Protein AF-A0A3C0WRP6-F1 (afdb_monomer_lite)

Radius of gyration: 16.26 Å; chains: 1; bounding box: 29×46×39 Å

pLDDT: mean 80.98, std 18.29, range [40.69, 96.75]

Foldseek 3Di:
DDDDPPVPPDQDAKDWDKDWDQDPVVRAIKIWIWIAHSVRDIDTDIGRDVVVVVVVVVVVCVVVVPPPPD

Sequence (70 aa):
METDVIRVSTRVVETEQYERFYSPLIHQKLIYYNFRTPDGKLFTCISRTLANARARRDAWLKQNGGRKED

Secondary structure (DSSP, 8-state):
------------SSEEEEEEEEETTTTEEEEEEEEE-TTS-EEEEEESSHHHHHHHHHHHHHHHSS----

Structure (mmCIF, N/CA/C/O backbone):
data_AF-A0A3C0WRP6-F1
#
_entry.id   AF-A0A3C0WRP6-F1
#
loop_
_atom_site.group_PDB
_atom_site.id
_atom_site.type_symbol
_atom_site.label_atom_id
_atom_site.label_alt_id
_atom_site.label_comp_id
_atom_site.label_asym_id
_atom_site.label_entity_id
_atom_site.label_seq_id
_atom_site.pdbx_PDB_ins_code
_atom_site.Cartn_x
_atom_site.Cartn_y
_atom_site.Cartn_z
_atom_site.occupancy
_atom_site.B_iso_or_equiv
_atom_site.auth_seq_id
_atom_site.auth_comp_id
_atom_site.auth_asym_id
_atom_site.auth_atom_id
_atom_site.pdbx_PDB_model_num
ATOM 1 N N . MET A 1 1 ? 10.855 37.820 9.925 1.00 55.31 1 MET A N 1
ATOM 2 C CA . MET A 1 1 ? 9.844 37.243 10.830 1.00 55.31 1 MET A CA 1
ATOM 3 C C . MET A 1 1 ? 8.601 37.039 9.996 1.00 55.31 1 MET A C 1
ATOM 5 O O . MET A 1 1 ? 7.893 38.003 9.799 1.00 55.31 1 MET A O 1
ATOM 9 N N . GLU A 1 2 ? 8.442 35.867 9.388 1.00 49.28 2 GLU A N 1
ATOM 10 C CA . GLU A 1 2 ? 7.239 35.422 8.659 1.00 49.28 2 GLU A CA 1
ATOM 11 C C . GLU A 1 2 ? 7.637 34.076 8.022 1.00 49.28 2 GLU A C 1
ATOM 13 O O . GLU A 1 2 ? 8.683 34.014 7.388 1.00 49.28 2 GLU A O 1
ATOM 18 N N . THR A 1 3 ? 6.962 32.942 8.150 1.00 43.72 3 THR A N 1
ATOM 19 C CA . THR A 1 3 ? 5.680 32.596 8.759 1.00 43.72 3 THR A CA 1
ATOM 20 C C . THR A 1 3 ? 5.799 31.186 9.326 1.00 43.72 3 THR A C 1
ATOM 22 O O . THR A 1 3 ? 6.263 30.260 8.657 1.00 43.72 3 THR A O 1
ATOM 25 N N . ASP A 1 4 ? 5.312 31.021 10.548 1.00 52.25 4 ASP A N 1
ATOM 26 C CA . ASP A 1 4 ? 4.777 29.771 11.051 1.00 52.25 4 ASP A CA 1
ATOM 27 C C . ASP A 1 4 ? 3.754 29.201 10.064 1.00 52.25 4 ASP A C 1
ATOM 29 O O . ASP A 1 4 ? 2.655 29.727 9.895 1.00 52.25 4 ASP A O 1
ATOM 33 N N . VAL A 1 5 ? 4.086 28.069 9.453 1.00 51.28 5 VAL A N 1
ATOM 34 C CA . VAL A 1 5 ? 3.070 27.111 9.024 1.00 51.28 5 VAL A CA 1
ATOM 35 C C . VAL A 1 5 ? 3.293 25.863 9.856 1.00 51.28 5 VAL A C 1
ATOM 37 O O . VAL A 1 5 ? 3.860 24.867 9.404 1.00 51.28 5 VAL A O 1
ATOM 40 N N . ILE A 1 6 ? 2.848 25.923 11.113 1.00 56.94 6 ILE A N 1
ATOM 41 C CA . ILE A 1 6 ? 2.545 24.711 11.868 1.00 56.94 6 ILE A CA 1
ATOM 42 C C . ILE A 1 6 ? 1.467 24.002 11.056 1.00 56.94 6 ILE A C 1
ATOM 44 O O . ILE A 1 6 ? 0.292 24.364 11.072 1.00 56.94 6 ILE A O 1
ATOM 48 N N . ARG A 1 7 ? 1.891 23.008 10.277 1.00 52.19 7 ARG A N 1
ATOM 49 C CA . ARG A 1 7 ? 1.023 22.148 9.481 1.00 52.19 7 ARG A CA 1
ATOM 50 C C . ARG A 1 7 ? 0.266 21.218 10.430 1.00 52.19 7 ARG A C 1
ATOM 52 O O . ARG A 1 7 ? 0.502 20.014 10.460 1.00 52.19 7 ARG A O 1
ATOM 59 N N . VAL A 1 8 ? -0.647 21.776 11.221 1.00 65.38 8 VAL A N 1
ATOM 60 C CA . VAL A 1 8 ? -1.635 21.005 11.971 1.00 65.38 8 VAL A CA 1
ATOM 61 C C . VAL A 1 8 ? -2.725 20.600 10.984 1.00 65.38 8 VAL A C 1
ATOM 63 O O . VAL A 1 8 ? -3.765 21.228 10.821 1.00 65.38 8 VAL A O 1
ATOM 66 N N . SER A 1 9 ? -2.429 19.557 10.212 1.00 49.84 9 SER A N 1
ATOM 67 C CA . SER A 1 9 ? -3.421 18.944 9.341 1.00 49.84 9 SER A CA 1
ATOM 68 C C . SER A 1 9 ? -4.391 18.169 10.228 1.00 49.84 9 SER A C 1
ATOM 70 O O . SER A 1 9 ? -4.077 17.071 10.683 1.00 49.84 9 SER A O 1
ATOM 72 N N . THR A 1 10 ? -5.519 18.812 10.527 1.00 53.72 10 THR A N 1
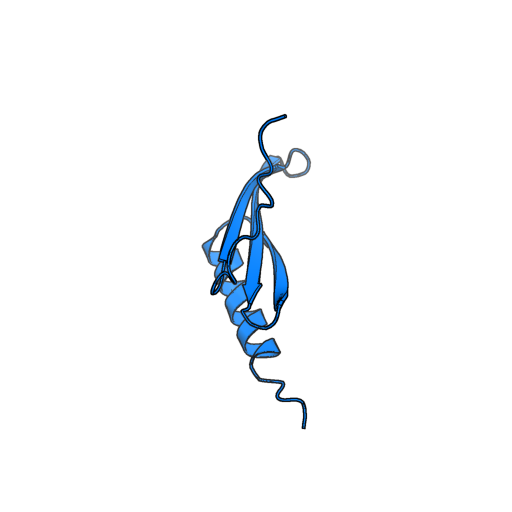ATOM 73 C CA . THR A 1 10 ? -6.851 18.244 10.791 1.00 53.72 10 THR A CA 1
ATOM 74 C C . THR A 1 10 ? -6.925 16.714 10.701 1.00 53.72 10 THR A C 1
ATOM 76 O O . THR A 1 10 ? -6.518 16.139 9.697 1.00 53.72 10 THR A O 1
ATOM 79 N N . ARG A 1 11 ? -7.467 16.053 11.743 1.00 54.88 11 ARG A N 1
ATOM 80 C CA . ARG A 1 11 ? -7.720 14.595 11.812 1.00 54.88 11 ARG A CA 1
ATOM 81 C C . ARG A 1 11 ? -8.275 14.079 10.481 1.00 54.88 11 ARG A C 1
ATOM 83 O O . ARG A 1 11 ? -9.459 14.251 10.200 1.00 54.88 11 ARG A O 1
ATOM 90 N N . VAL A 1 12 ? -7.415 13.485 9.654 1.00 51.88 12 VAL A N 1
ATOM 91 C CA . VAL A 1 12 ? -7.827 13.049 8.323 1.00 51.88 12 VAL A CA 1
ATOM 92 C C . VAL A 1 12 ? -8.466 11.676 8.442 1.00 51.88 12 VAL A C 1
ATOM 94 O O . VAL A 1 12 ? -7.802 10.680 8.729 1.00 51.88 12 VAL A O 1
ATOM 97 N N . VAL A 1 13 ? -9.778 11.677 8.235 1.00 63.44 13 VAL A N 1
ATOM 98 C CA . VAL A 1 13 ? -10.615 10.527 7.902 1.00 63.44 13 VAL A CA 1
ATOM 99 C C . VAL A 1 13 ? -9.909 9.719 6.804 1.00 63.44 13 VAL A C 1
ATOM 101 O O . VAL A 1 13 ? -9.564 10.277 5.770 1.00 63.44 13 VAL A O 1
ATOM 104 N N . GLU A 1 14 ? -9.610 8.450 7.084 1.00 63.28 14 GLU A N 1
ATOM 105 C CA . GLU A 1 14 ? -9.093 7.417 6.165 1.00 63.28 14 GLU A CA 1
ATOM 106 C C . GLU A 1 14 ? -8.305 7.911 4.939 1.00 63.28 14 GLU A C 1
ATOM 108 O O . GLU A 1 14 ? -8.835 8.076 3.841 1.00 63.28 14 GLU A O 1
ATOM 113 N N . THR A 1 15 ? -6.994 8.100 5.103 1.00 80.06 15 THR A N 1
ATOM 114 C CA . THR A 1 15 ? -6.123 8.525 3.997 1.00 80.06 15 THR A CA 1
ATOM 115 C C . THR A 1 15 ? -5.465 7.336 3.312 1.00 80.06 15 THR A C 1
ATOM 117 O O . THR A 1 15 ? -4.492 6.766 3.808 1.00 80.06 15 THR A O 1
ATOM 120 N N . GLU A 1 16 ? -5.987 6.980 2.136 1.00 88.25 16 GLU A N 1
ATOM 121 C CA . GLU A 1 16 ? -5.280 6.157 1.152 1.00 88.25 16 GLU A CA 1
ATOM 122 C C . GLU A 1 16 ? -4.190 7.010 0.483 1.00 88.25 16 GLU A C 1
ATOM 124 O O . GLU A 1 16 ? -4.481 7.994 -0.196 1.00 88.25 16 GLU A O 1
ATOM 129 N N . GLN A 1 17 ? -2.924 6.639 0.678 1.00 92.88 17 GLN A N 1
ATOM 130 C CA . GLN A 1 17 ? -1.770 7.279 0.047 1.00 92.88 17 GLN A CA 1
ATOM 131 C C . GLN A 1 17 ? -0.935 6.227 -0.671 1.00 92.88 17 GLN A C 1
ATOM 133 O O . GLN A 1 17 ? -0.704 5.141 -0.146 1.00 92.88 17 GLN A O 1
ATOM 138 N N . TYR A 1 18 ? -0.440 6.537 -1.863 1.00 95.19 18 TYR A N 1
ATOM 139 C CA . TYR A 1 18 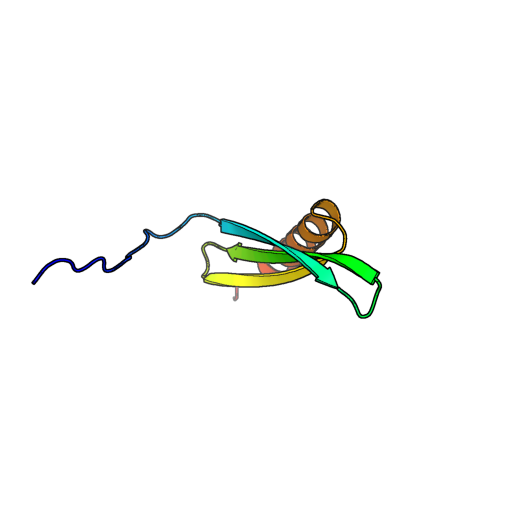? 0.438 5.620 -2.572 1.00 95.19 18 TYR A CA 1
ATOM 140 C C . TYR A 1 18 ? 1.416 6.354 -3.481 1.00 95.19 18 TYR A C 1
ATOM 142 O O . TYR A 1 18 ? 1.125 7.429 -4.002 1.00 95.19 18 TYR A O 1
ATOM 150 N N . GLU A 1 19 ? 2.559 5.724 -3.710 1.00 95.06 19 GLU A N 1
ATOM 151 C CA . GLU A 1 19 ? 3.618 6.208 -4.582 1.00 95.06 19 GLU A CA 1
ATOM 152 C C . GLU A 1 19 ? 4.011 5.111 -5.569 1.00 95.06 1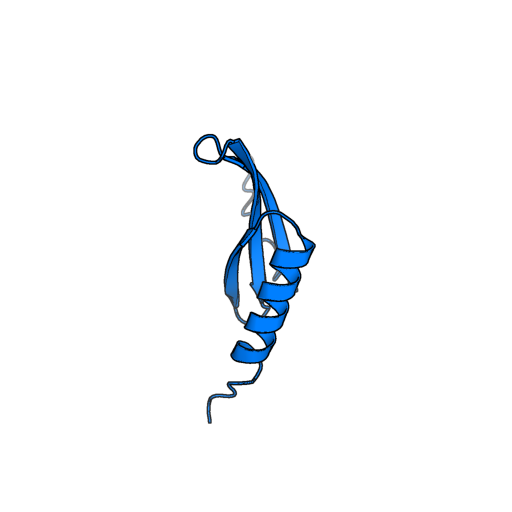9 GLU A C 1
ATOM 154 O O . GLU A 1 19 ? 4.077 3.933 -5.217 1.00 95.06 19 GLU A O 1
ATOM 159 N N . ARG A 1 20 ? 4.255 5.486 -6.827 1.00 95.56 20 ARG A N 1
ATOM 160 C CA . ARG A 1 20 ? 4.744 4.562 -7.853 1.00 95.56 20 ARG A CA 1
ATOM 161 C C . ARG A 1 20 ? 6.244 4.730 -7.985 1.00 95.56 20 ARG A C 1
ATOM 163 O O . ARG A 1 20 ? 6.704 5.832 -8.254 1.00 95.56 20 ARG A O 1
ATOM 170 N N . PHE A 1 21 ? 6.980 3.634 -7.887 1.00 94.94 21 PHE A N 1
ATOM 171 C CA . PHE A 1 21 ? 8.424 3.634 -8.074 1.00 94.94 21 PHE A CA 1
ATOM 172 C C . PHE A 1 21 ? 8.834 2.522 -9.033 1.00 94.94 21 PHE A C 1
ATOM 174 O O . PHE A 1 21 ? 8.140 1.518 -9.194 1.00 94.94 21 PHE A O 1
ATOM 181 N N . TYR A 1 22 ? 9.963 2.707 -9.705 1.00 96.75 22 TYR A N 1
ATOM 182 C CA . TYR A 1 22 ? 10.574 1.654 -10.502 1.00 96.75 22 TYR A CA 1
ATOM 183 C C . TYR A 1 22 ? 11.589 0.907 -9.640 1.00 96.75 22 TYR A C 1
ATOM 185 O O . TYR A 1 22 ? 12.472 1.525 -9.051 1.00 96.75 22 TYR A O 1
ATOM 193 N N . SER A 1 23 ? 11.459 -0.414 -9.549 1.00 95.31 23 SER A N 1
ATOM 194 C CA . SER A 1 23 ? 12.429 -1.254 -8.858 1.00 95.31 23 SER A CA 1
ATOM 195 C C . SER A 1 23 ? 13.452 -1.784 -9.865 1.00 95.31 23 SER A C 1
ATOM 197 O O . SER A 1 23 ? 13.077 -2.597 -10.716 1.00 95.31 23 SER A O 1
ATOM 199 N N . PRO A 1 24 ? 14.731 -1.372 -9.777 1.00 95.44 24 PRO A N 1
ATOM 200 C CA . PRO A 1 24 ? 15.772 -1.876 -10.668 1.00 95.44 24 PRO A CA 1
ATOM 201 C C . PRO A 1 24 ? 16.081 -3.356 -10.410 1.00 95.44 24 PRO A C 1
ATOM 203 O O . PRO A 1 24 ? 16.386 -4.079 -11.346 1.00 95.44 24 PRO A O 1
ATOM 206 N N . LEU A 1 25 ? 15.917 -3.839 -9.172 1.00 93.75 25 LEU A N 1
ATOM 207 C CA . LEU A 1 25 ? 16.203 -5.233 -8.804 1.00 93.75 25 LEU A CA 1
ATOM 208 C C . LEU A 1 25 ? 15.311 -6.240 -9.539 1.00 93.75 25 LEU A C 1
ATOM 210 O O . LEU A 1 25 ? 15.758 -7.328 -9.886 1.00 93.75 25 LEU A O 1
ATOM 214 N N . ILE A 1 26 ? 14.049 -5.876 -9.779 1.00 94.00 26 ILE A N 1
ATOM 215 C CA . ILE A 1 26 ? 13.077 -6.733 -10.474 1.00 94.00 26 ILE A CA 1
ATOM 216 C C . ILE A 1 26 ? 12.654 -6.172 -11.839 1.00 94.00 26 ILE A C 1
ATOM 218 O O . ILE A 1 26 ? 11.743 -6.715 -12.459 1.00 94.00 26 ILE A O 1
ATOM 222 N N . HIS A 1 27 ? 13.280 -5.077 -12.283 1.00 95.75 27 HIS A N 1
ATOM 223 C CA . HIS A 1 27 ? 12.999 -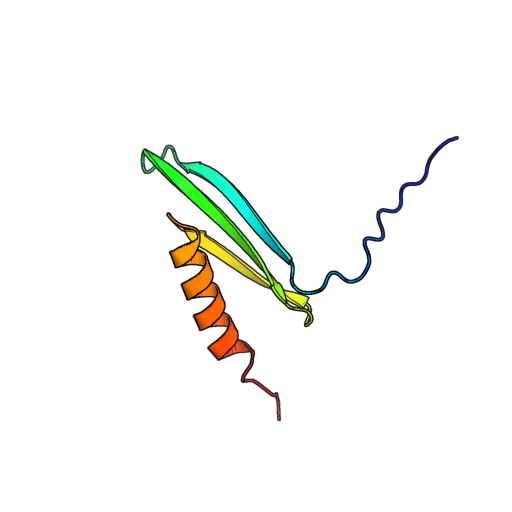4.356 -13.528 1.00 95.75 27 HIS A CA 1
ATOM 224 C C . HIS A 1 27 ? 11.509 -4.040 -13.768 1.00 95.75 27 HIS A C 1
ATOM 226 O O . HIS A 1 27 ? 10.985 -4.207 -14.870 1.00 95.75 27 HIS A O 1
ATOM 232 N N . GLN A 1 28 ? 10.785 -3.611 -12.728 1.00 95.19 28 GLN A N 1
ATOM 233 C CA . GLN A 1 28 ? 9.332 -3.400 -12.797 1.00 95.19 28 GLN A CA 1
ATOM 234 C C . GLN A 1 28 ? 8.858 -2.182 -12.007 1.00 95.19 28 GLN A C 1
ATOM 236 O O . GLN A 1 28 ? 9.445 -1.801 -10.996 1.00 95.19 28 GLN A O 1
ATOM 241 N N . LYS A 1 29 ? 7.736 -1.599 -12.451 1.00 95.31 29 LYS A N 1
ATOM 242 C CA . LYS A 1 29 ? 7.015 -0.562 -11.704 1.00 95.31 29 LYS A CA 1
ATOM 243 C C . LYS A 1 29 ? 6.220 -1.202 -10.570 1.00 95.31 29 LYS A C 1
ATOM 245 O O . LYS A 1 29 ? 5.436 -2.124 -10.791 1.00 95.31 29 LYS A O 1
ATOM 250 N N . LEU A 1 30 ? 6.417 -0.681 -9.372 1.00 96.38 30 LEU A N 1
ATOM 251 C CA . LEU A 1 30 ? 5.747 -1.081 -8.148 1.00 96.38 30 LEU A CA 1
ATOM 252 C C . LEU A 1 30 ? 5.042 0.117 -7.524 1.00 96.38 30 LEU A C 1
ATOM 254 O O . LEU A 1 30 ? 5.268 1.272 -7.884 1.00 96.38 30 LEU A O 1
ATOM 258 N N . ILE A 1 31 ? 4.166 -0.186 -6.580 1.00 96.38 31 ILE A N 1
ATOM 259 C CA . ILE A 1 31 ? 3.423 0.779 -5.792 1.00 96.38 31 ILE A CA 1
ATOM 260 C C . ILE A 1 31 ? 3.778 0.553 -4.332 1.00 96.38 31 ILE A C 1
ATOM 262 O O . ILE A 1 31 ? 3.565 -0.543 -3.814 1.00 96.38 31 ILE A O 1
ATOM 266 N N . TYR A 1 32 ? 4.288 1.592 -3.683 1.00 96.19 32 TYR A N 1
ATOM 267 C CA . TYR A 1 32 ? 4.332 1.690 -2.234 1.00 96.19 32 TYR A CA 1
ATOM 268 C C . TYR A 1 32 ? 2.999 2.262 -1.759 1.00 96.19 32 TYR A C 1
ATOM 270 O O . TYR A 1 32 ? 2.618 3.362 -2.148 1.00 96.19 32 TYR A O 1
ATOM 278 N N . TYR A 1 33 ? 2.254 1.491 -0.981 1.00 96.12 33 TYR A N 1
ATOM 279 C CA . TYR A 1 33 ? 0.894 1.804 -0.566 1.00 96.12 33 TYR A CA 1
ATOM 280 C C . TYR A 1 33 ? 0.833 1.964 0.949 1.00 96.12 33 TYR A C 1
ATOM 282 O O . TYR A 1 33 ? 1.289 1.081 1.672 1.00 96.12 33 TYR A O 1
ATOM 290 N N . ASN A 1 34 ? 0.216 3.049 1.412 1.00 94.25 34 ASN A N 1
ATOM 291 C CA . ASN A 1 34 ? -0.005 3.381 2.812 1.00 94.25 34 ASN A CA 1
ATOM 292 C C . ASN A 1 34 ? -1.488 3.663 3.050 1.00 94.25 34 ASN A C 1
ATOM 294 O O . ASN A 1 34 ? -2.130 4.408 2.312 1.00 94.25 34 ASN A O 1
ATOM 298 N N . PHE A 1 35 ? -2.028 3.102 4.121 1.00 91.81 35 PHE A N 1
ATOM 299 C CA . PHE A 1 35 ? -3.399 3.332 4.536 1.00 91.81 35 PHE A CA 1
ATOM 300 C C . PHE A 1 35 ? -3.451 3.577 6.039 1.00 91.81 35 PHE A C 1
ATOM 302 O O . PHE A 1 35 ? -2.980 2.754 6.826 1.00 91.81 35 PHE A O 1
ATOM 309 N N . ARG A 1 36 ? -4.007 4.725 6.431 1.00 89.25 36 ARG A N 1
ATOM 310 C CA . ARG A 1 36 ? -4.198 5.102 7.834 1.00 89.25 36 ARG A CA 1
ATOM 311 C C . ARG A 1 36 ? -5.660 4.954 8.214 1.00 89.25 36 ARG A C 1
ATOM 313 O O . ARG A 1 36 ? -6.520 5.598 7.620 1.00 89.25 36 ARG A O 1
ATOM 320 N N . THR A 1 37 ? -5.913 4.126 9.218 1.00 85.56 37 THR A N 1
ATOM 321 C CA . THR A 1 37 ? -7.236 4.019 9.846 1.00 85.56 37 THR A CA 1
ATOM 322 C C . THR A 1 37 ? -7.510 5.220 10.759 1.00 85.56 37 THR A C 1
ATOM 324 O O . THR A 1 37 ? -6.558 5.836 11.249 1.00 85.56 37 THR A O 1
ATOM 327 N N . PRO A 1 38 ? -8.786 5.522 11.065 1.00 82.94 38 PRO A N 1
ATOM 328 C CA . PRO A 1 38 ? -9.148 6.550 12.047 1.00 82.94 38 PRO A CA 1
ATOM 329 C C . PRO A 1 38 ? -8.617 6.243 13.453 1.00 82.94 38 PRO A C 1
ATOM 331 O O . PRO A 1 38 ? -8.352 7.153 14.230 1.00 82.94 38 PRO A O 1
ATOM 334 N N . ASP A 1 39 ? -8.419 4.956 13.743 1.00 81.94 39 ASP A N 1
ATOM 335 C CA . ASP A 1 39 ? -7.892 4.419 15.000 1.00 81.94 39 ASP A CA 1
ATOM 336 C C . ASP A 1 39 ? -6.372 4.639 15.157 1.00 81.94 39 ASP A C 1
ATOM 338 O O . ASP A 1 39 ? -5.761 4.225 16.135 1.00 81.94 39 ASP A O 1
ATOM 342 N N . GLY A 1 40 ? -5.720 5.252 14.162 1.00 82.19 40 GLY A N 1
ATOM 343 C CA . GLY A 1 40 ? -4.278 5.503 14.164 1.00 82.19 40 GLY A CA 1
ATOM 344 C C . GLY A 1 40 ? -3.425 4.318 13.699 1.00 82.19 40 GLY A C 1
ATOM 345 O O . GLY A 1 40 ? -2.210 4.458 13.565 1.00 82.19 40 GLY A O 1
ATOM 346 N N . LYS A 1 41 ? -4.027 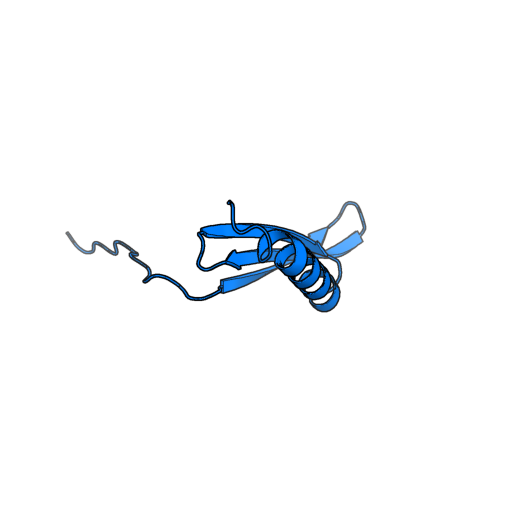3.166 13.373 1.00 87.38 41 LYS A N 1
ATOM 347 C CA . LYS A 1 41 ? -3.304 2.025 12.789 1.00 87.38 41 LYS A CA 1
ATOM 348 C C . LYS A 1 41 ? -2.875 2.340 11.356 1.00 87.38 41 LYS A C 1
ATOM 350 O O . LYS A 1 41 ? -3.671 2.847 10.558 1.00 87.38 41 LYS A O 1
ATOM 355 N N . LEU A 1 42 ? -1.632 1.988 11.035 1.00 89.81 42 LEU A N 1
ATOM 356 C CA . LEU A 1 42 ? -1.022 2.150 9.719 1.00 89.81 42 LEU A CA 1
ATOM 357 C C . LEU A 1 42 ? -0.847 0.780 9.057 1.00 89.81 42 LEU A C 1
ATOM 359 O O . LEU A 1 42 ? -0.210 -0.111 9.613 1.00 89.81 42 LEU A O 1
ATOM 363 N N . PHE A 1 43 ? -1.370 0.643 7.845 1.00 90.81 43 PHE A N 1
ATOM 364 C CA . PHE A 1 43 ? -1.106 -0.483 6.962 1.00 90.81 43 PHE A CA 1
ATOM 365 C C . PHE A 1 43 ? -0.206 -0.023 5.818 1.00 90.81 43 PHE A C 1
ATOM 367 O O 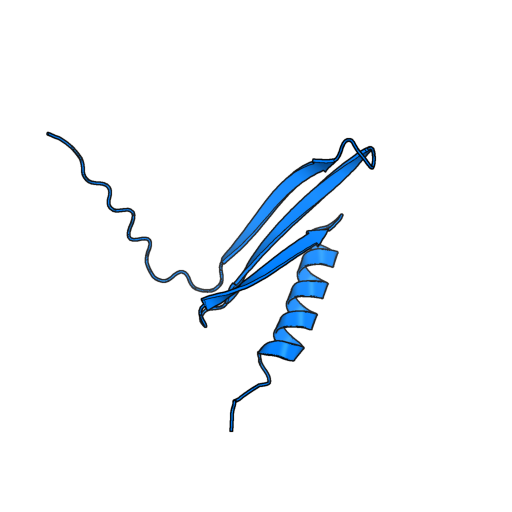. PHE A 1 43 ? -0.553 0.919 5.104 1.00 90.81 43 PHE A O 1
ATOM 374 N N . THR A 1 44 ? 0.930 -0.692 5.626 1.00 94.19 44 THR A N 1
ATOM 375 C CA . THR A 1 44 ? 1.836 -0.434 4.502 1.00 94.19 44 THR A CA 1
ATOM 376 C C . THR A 1 44 ? 2.056 -1.707 3.692 1.00 94.19 44 THR A C 1
ATOM 378 O O . THR A 1 44 ? 2.147 -2.809 4.237 1.00 94.19 44 THR A O 1
ATOM 381 N N . CYS A 1 45 ? 2.110 -1.591 2.364 1.00 95.00 45 CYS A N 1
ATOM 382 C CA . CYS A 1 45 ? 2.472 -2.717 1.511 1.00 95.00 45 CYS A CA 1
ATOM 383 C C . CYS A 1 45 ? 3.086 -2.273 0.182 1.00 95.00 45 CYS A C 1
ATOM 385 O O . CYS A 1 45 ? 2.791 -1.197 -0.331 1.00 95.00 45 CYS A O 1
ATOM 387 N N . ILE A 1 46 ? 3.914 -3.139 -0.404 1.00 95.25 46 ILE A N 1
ATOM 388 C CA . ILE A 1 46 ? 4.375 -2.995 -1.786 1.00 95.25 46 ILE A CA 1
ATOM 389 C C . ILE A 1 46 ? 3.548 -3.927 -2.667 1.00 95.25 46 ILE A C 1
ATOM 391 O O . ILE A 1 46 ? 3.346 -5.101 -2.332 1.00 95.25 46 ILE A O 1
ATOM 395 N N . SER A 1 47 ? 3.048 -3.417 -3.789 1.00 94.69 47 SER A N 1
ATOM 396 C CA . SER A 1 47 ? 2.292 -4.220 -4.745 1.00 94.69 47 SER A CA 1
ATOM 397 C C . SER A 1 47 ? 2.518 -3.785 -6.186 1.00 94.69 47 SER A C 1
ATOM 399 O O . SER A 1 47 ? 2.946 -2.669 -6.455 1.00 94.69 47 SER A O 1
ATOM 401 N N . ARG A 1 48 ? 2.223 -4.677 -7.135 1.00 94.00 48 ARG A N 1
ATOM 402 C CA . ARG A 1 48 ? 2.343 -4.385 -8.575 1.00 94.00 48 ARG A CA 1
ATOM 403 C C . ARG A 1 48 ? 1.172 -3.540 -9.084 1.00 94.00 48 ARG A C 1
ATOM 405 O O . ARG A 1 48 ? 1.318 -2.800 -10.049 1.00 94.00 48 ARG A O 1
ATOM 412 N N . THR A 1 49 ? 0.012 -3.637 -8.432 1.00 93.69 49 THR A N 1
ATOM 413 C CA . THR A 1 49 ? -1.215 -2.920 -8.802 1.00 93.69 49 THR A CA 1
ATOM 414 C C . THR A 1 49 ? -1.917 -2.367 -7.565 1.00 93.69 49 THR A C 1
ATOM 416 O O . THR A 1 49 ? -1.811 -2.925 -6.471 1.00 93.69 49 THR A O 1
ATOM 419 N N . LEU A 1 50 ? -2.678 -1.280 -7.741 1.00 93.44 50 LEU A N 1
ATOM 420 C CA . LEU A 1 50 ? -3.505 -0.723 -6.665 1.00 93.44 50 LEU A CA 1
ATOM 421 C C . LEU A 1 50 ? -4.614 -1.689 -6.246 1.00 93.44 50 LEU A C 1
ATOM 423 O O . LEU A 1 50 ? -4.933 -1.763 -5.067 1.00 93.44 50 LEU A O 1
ATOM 427 N N . ALA A 1 51 ? -5.162 -2.463 -7.186 1.00 94.75 51 ALA A N 1
ATOM 428 C CA . ALA A 1 51 ? -6.177 -3.470 -6.889 1.00 94.75 51 ALA A CA 1
ATOM 429 C C . ALA A 1 51 ? -5.661 -4.517 -5.887 1.00 94.75 51 ALA A C 1
ATOM 431 O O . ALA A 1 51 ? -6.324 -4.787 -4.889 1.00 94.75 51 ALA A O 1
ATOM 432 N N . ASN A 1 52 ? -4.441 -5.028 -6.087 1.00 94.88 52 ASN A N 1
ATOM 433 C CA . ASN A 1 52 ? -3.835 -5.974 -5.149 1.00 94.88 52 ASN A CA 1
ATOM 434 C C . ASN A 1 52 ? -3.536 -5.324 -3.793 1.00 94.88 52 ASN A C 1
ATOM 436 O O . ASN A 1 52 ? -3.729 -5.954 -2.756 1.00 94.88 52 ASN A O 1
ATOM 440 N N . ALA A 1 53 ? -3.082 -4.067 -3.781 1.00 94.50 53 ALA A N 1
ATOM 441 C CA . ALA A 1 53 ? -2.859 -3.334 -2.536 1.00 94.50 53 ALA A CA 1
ATOM 442 C C . ALA A 1 53 ? -4.166 -3.139 -1.744 1.00 94.50 53 ALA A C 1
ATOM 444 O O . ALA A 1 53 ? -4.193 -3.390 -0.540 1.00 94.50 53 ALA A O 1
ATOM 445 N N . ARG A 1 54 ? -5.265 -2.784 -2.425 1.00 94.31 54 ARG A N 1
ATOM 446 C CA . ARG A 1 54 ? -6.601 -2.636 -1.825 1.00 94.31 54 ARG A CA 1
ATOM 447 C C . ARG A 1 54 ? -7.151 -3.961 -1.309 1.00 94.31 54 ARG A C 1
ATOM 449 O O . ARG A 1 54 ? -7.563 -4.013 -0.161 1.00 94.31 54 ARG A O 1
ATOM 456 N N . ALA A 1 55 ? -7.035 -5.048 -2.070 1.00 95.38 55 ALA A N 1
ATOM 457 C CA . ALA A 1 55 ? -7.438 -6.374 -1.599 1.00 95.38 55 ALA A CA 1
ATOM 458 C C . ALA A 1 55 ? -6.693 -6.787 -0.313 1.00 95.38 55 ALA A C 1
ATOM 460 O O . ALA A 1 55 ? -7.290 -7.335 0.613 1.00 95.38 55 ALA A O 1
ATOM 461 N N . ARG A 1 56 ? -5.390 -6.475 -0.217 1.00 94.12 56 ARG A N 1
ATOM 462 C CA . ARG A 1 56 ? -4.599 -6.714 1.002 1.00 94.12 56 ARG A CA 1
ATOM 463 C C . ARG A 1 56 ? -5.019 -5.800 2.153 1.00 94.12 56 ARG A C 1
ATOM 465 O O . ARG A 1 56 ? -5.084 -6.280 3.281 1.00 94.12 56 ARG A O 1
ATOM 472 N N . ARG A 1 57 ? -5.330 -4.526 1.879 1.00 92.50 57 ARG A N 1
ATOM 473 C CA . ARG A 1 57 ? -5.909 -3.608 2.872 1.00 92.50 57 ARG A CA 1
ATOM 474 C C . ARG A 1 57 ? -7.218 -4.172 3.411 1.00 92.50 57 ARG A C 1
ATOM 476 O O . ARG A 1 57 ? -7.380 -4.227 4.619 1.00 92.50 57 ARG A O 1
ATOM 483 N N . ASP A 1 58 ? -8.128 -4.601 2.547 1.00 92.44 58 ASP A N 1
ATOM 484 C CA . ASP A 1 58 ? -9.452 -5.077 2.953 1.00 92.44 58 ASP A CA 1
ATOM 485 C C . ASP A 1 58 ? -9.341 -6.373 3.776 1.00 92.44 58 ASP A C 1
ATOM 487 O O . ASP A 1 58 ? -9.994 -6.521 4.809 1.00 92.44 58 ASP A O 1
ATOM 491 N N . ALA A 1 59 ? -8.431 -7.277 3.394 1.00 93.12 59 ALA A N 1
ATOM 492 C CA . ALA A 1 59 ? -8.103 -8.462 4.186 1.00 93.12 59 ALA A CA 1
ATOM 493 C C . ALA A 1 59 ? -7.493 -8.112 5.556 1.00 93.12 59 ALA A C 1
ATOM 495 O O . ALA A 1 59 ? -7.791 -8.773 6.552 1.00 93.12 59 ALA A O 1
ATOM 496 N N . TRP A 1 60 ? -6.647 -7.081 5.622 1.00 91.62 60 TRP A N 1
ATOM 497 C CA . TRP A 1 60 ? -6.077 -6.577 6.872 1.00 91.62 60 TRP A CA 1
ATOM 498 C C . TRP A 1 60 ? -7.139 -5.899 7.750 1.00 91.62 60 TRP A C 1
ATOM 500 O O . TRP A 1 60 ? -7.220 -6.186 8.941 1.00 91.62 60 TRP A O 1
ATOM 510 N N . LEU A 1 61 ? -8.017 -5.082 7.166 1.00 88.38 61 LEU A N 1
ATOM 511 C CA . LEU A 1 61 ? -9.146 -4.449 7.848 1.00 88.38 61 LEU A CA 1
ATOM 512 C C . LEU A 1 61 ? -10.115 -5.484 8.419 1.00 88.38 61 LEU A C 1
ATOM 514 O O . LEU A 1 61 ? -10.568 -5.327 9.546 1.00 88.38 61 LEU A O 1
ATOM 518 N N . LYS A 1 62 ? -10.385 -6.578 7.700 1.00 88.44 62 LYS A N 1
ATOM 519 C CA . LYS A 1 62 ? -11.222 -7.674 8.206 1.00 88.44 62 LYS A CA 1
ATOM 520 C C . LYS A 1 62 ? -10.623 -8.346 9.449 1.00 88.44 62 LYS A C 1
ATOM 522 O O . LYS A 1 62 ? -11.364 -8.754 10.335 1.00 88.44 62 LYS A O 1
ATOM 527 N N . GLN A 1 63 ? -9.296 -8.445 9.526 1.00 86.00 63 GLN A N 1
ATOM 528 C CA . GLN A 1 63 ? -8.591 -9.009 10.684 1.00 86.00 63 GLN A CA 1
ATOM 529 C C . GLN A 1 63 ? -8.495 -8.014 11.851 1.00 86.00 63 GLN A C 1
ATOM 531 O O . GLN A 1 63 ? -8.639 -8.402 13.008 1.00 86.00 63 GLN A O 1
ATOM 536 N N . ASN A 1 64 ? -8.288 -6.727 11.555 1.00 77.44 64 ASN A N 1
ATOM 537 C CA . ASN A 1 64 ? -8.048 -5.692 12.564 1.00 77.44 64 ASN A CA 1
ATOM 538 C C . ASN A 1 64 ? -9.302 -4.935 13.026 1.00 77.44 64 ASN A C 1
ATOM 540 O O . ASN A 1 64 ? -9.258 -4.316 14.087 1.00 77.44 64 ASN A O 1
ATOM 544 N N . GLY A 1 65 ? -10.395 -4.972 12.264 1.00 64.56 65 GLY A N 1
ATOM 545 C CA . GLY A 1 65 ? -11.688 -4.365 12.602 1.00 64.56 65 GLY A CA 1
ATOM 546 C C . GLY A 1 65 ? -12.578 -5.245 13.487 1.00 64.56 65 GLY A C 1
ATOM 547 O O . GLY A 1 65 ? -13.613 -4.780 13.951 1.00 64.56 65 GLY A O 1
ATOM 548 N N . GLY A 1 66 ? -12.179 -6.501 13.728 1.00 51.62 66 GLY A N 1
ATOM 549 C CA . GLY A 1 66 ? -12.907 -7.466 14.563 1.00 51.62 66 GLY A CA 1
ATOM 550 C C . GLY A 1 66 ? -12.316 -7.709 15.955 1.00 51.62 66 GLY A C 1
ATOM 551 O O . GLY A 1 66 ? -12.961 -8.357 16.771 1.00 51.62 66 GLY A O 1
ATOM 552 N N . ARG A 1 67 ? -11.119 -7.191 16.265 1.00 49.59 67 ARG A N 1
ATOM 553 C CA . ARG A 1 67 ? -10.570 -7.246 17.629 1.00 49.59 67 ARG A CA 1
ATOM 554 C C . ARG A 1 67 ? -11.120 -6.065 18.424 1.00 49.59 67 ARG A C 1
ATOM 556 O O . ARG A 1 67 ? -10.424 -5.072 18.612 1.00 49.59 67 ARG A O 1
ATOM 563 N N . LYS A 1 68 ? -12.384 -6.160 18.845 1.00 45.47 68 LYS A N 1
ATOM 564 C CA . LYS A 1 68 ? -12.764 -5.528 20.109 1.00 45.47 68 LYS A CA 1
ATOM 565 C C . LYS A 1 68 ? -11.994 -6.302 21.175 1.00 45.47 68 LYS A C 1
ATOM 567 O O . LYS A 1 68 ? -12.170 -7.508 21.292 1.00 45.47 68 LYS A O 1
ATOM 572 N N . GLU A 1 69 ? -11.016 -5.644 21.779 1.00 50.50 69 GLU A N 1
ATOM 573 C CA . GLU A 1 69 ? -10.383 -6.137 22.998 1.00 50.50 69 GLU A CA 1
ATOM 574 C C . GLU A 1 69 ? -11.495 -6.164 24.062 1.00 50.50 69 GLU A C 1
ATOM 576 O O . GLU A 1 69 ? -12.177 -5.149 24.231 1.00 50.50 69 GLU A O 1
ATOM 581 N N . ASP A 1 70 ? -11.773 -7.350 24.610 1.00 40.69 70 ASP A N 1
ATOM 582 C CA . ASP A 1 70 ? -12.767 -7.604 25.669 1.00 40.69 70 ASP A CA 1
ATOM 583 C C . ASP A 1 70 ? -12.163 -7.240 27.035 1.00 40.69 70 ASP A C 1
ATOM 585 O O . ASP A 1 70 ? -10.975 -7.592 27.249 1.00 40.69 70 ASP A O 1
#